Protein AF-A0A800JAW3-F1 (afdb_monomer_lite)

Secondary structure (DSSP, 8-state):
-HHHHHHHHHTT-TT--EEEEES-HHHHHHHHHHHHHHHTT-TTHHHHHHHHHHHEEEEE-SSHHHHHHHHHHH--S-----STTHHHHHHH---

Sequence (95 aa):
MCATDLLGQAEHGPTSPAVLLTNSMNLARQTLEEVKKQLKTLSTRDTAEPAWQNYGQIIVADSYDEMLEIANELAFEHVQVMTKKDDWFLENMIN

pLDDT: mean 95.46, std 3.17, range [82.75, 98.38]

Radius of gyration: 13.5 Å; chains: 1; bounding box: 35×22×32 Å

Foldseek 3Di:
DLLVVQLVQQLVFLQGAREAEEQDPVVLVVSVVVNVVCLVPPPSNVRNVSNCVPRNYYHHDNDPVVSLVVCLVVPDPDDDDDDPCVVVSVVRRDD

Structure (mmCIF, N/CA/C/O backbone):
data_AF-A0A800JAW3-F1
#
_entry.id   AF-A0A800JAW3-F1
#
loop_
_atom_site.group_PDB
_atom_site.id
_atom_site.type_symbol
_atom_site.label_atom_id
_atom_site.label_alt_id
_atom_site.label_comp_id
_atom_site.label_asym_id
_atom_site.label_entity_id
_atom_site.label_seq_id
_atom_site.pdbx_PDB_ins_code
_atom_site.Cartn_x
_atom_site.Cartn_y
_atom_site.Cartn_z
_atom_site.occupancy
_atom_site.B_iso_or_equiv
_atom_site.auth_seq_id
_atom_site.auth_comp_id
_atom_site.auth_asym_id
_atom_site.auth_atom_id
_atom_site.pdbx_PDB_model_num
ATOM 1 N N . MET A 1 1 ? -7.937 -9.285 -0.265 1.00 82.75 1 MET A N 1
ATOM 2 C CA . MET A 1 1 ? -6.542 -9.686 -0.013 1.00 82.75 1 MET A CA 1
ATOM 3 C C . MET A 1 1 ? -5.716 -8.455 0.313 1.00 82.75 1 MET A C 1
ATOM 5 O O . MET A 1 1 ? -5.598 -8.205 1.494 1.00 82.75 1 MET A O 1
ATOM 9 N N . CYS A 1 2 ? -5.346 -7.588 -0.643 1.00 93.31 2 CYS A N 1
ATOM 10 C CA . CYS A 1 2 ? -4.542 -6.381 -0.354 1.00 93.31 2 CYS A CA 1
ATOM 11 C C . CYS A 1 2 ? -5.087 -5.508 0.793 1.00 93.31 2 CYS A C 1
ATOM 13 O O . CYS A 1 2 ? -4.344 -5.159 1.695 1.00 93.31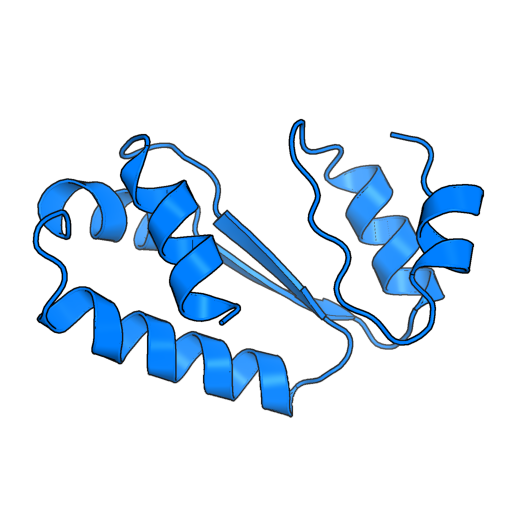 2 CYS A O 1
ATOM 15 N N . ALA A 1 3 ? -6.393 -5.206 0.810 1.00 95.44 3 ALA A N 1
ATOM 16 C CA . ALA A 1 3 ? -7.006 -4.435 1.902 1.00 95.44 3 ALA A CA 1
ATOM 17 C C . ALA A 1 3 ? -6.860 -5.106 3.279 1.00 95.44 3 ALA A C 1
ATOM 19 O O . ALA A 1 3 ? -6.660 -4.427 4.277 1.00 95.44 3 ALA A O 1
ATOM 20 N N . THR A 1 4 ? -6.957 -6.433 3.317 1.00 95.06 4 THR A N 1
ATOM 21 C CA . THR A 1 4 ? -6.848 -7.217 4.549 1.00 95.06 4 THR A CA 1
ATOM 22 C C . THR A 1 4 ? -5.408 -7.245 5.045 1.00 95.06 4 THR A C 1
ATOM 24 O O . THR A 1 4 ? -5.197 -7.057 6.233 1.00 95.06 4 THR A O 1
ATOM 27 N N . ASP A 1 5 ? -4.428 -7.387 4.150 1.00 94.38 5 ASP A N 1
ATOM 28 C CA . ASP A 1 5 ? -3.005 -7.356 4.515 1.00 94.38 5 ASP A CA 1
ATOM 29 C C . ASP A 1 5 ? -2.596 -5.959 5.023 1.00 94.38 5 ASP A C 1
ATOM 31 O O . ASP A 1 5 ? -1.941 -5.836 6.056 1.00 94.38 5 ASP A O 1
ATOM 35 N N . LEU A 1 6 ? -3.063 -4.890 4.359 1.00 96.00 6 LEU A N 1
ATOM 36 C CA . LEU A 1 6 ? -2.838 -3.504 4.796 1.00 96.00 6 LEU A CA 1
ATOM 37 C C . LEU A 1 6 ? -3.427 -3.232 6.182 1.00 96.00 6 LEU A C 1
ATOM 39 O O . LEU A 1 6 ? -2.774 -2.609 7.014 1.00 96.00 6 LEU A O 1
ATOM 43 N N . LEU A 1 7 ? -4.661 -3.680 6.427 1.00 96.31 7 LEU A N 1
ATOM 44 C CA . LEU A 1 7 ? -5.299 -3.508 7.729 1.00 96.31 7 LEU A CA 1
ATOM 45 C C . LEU A 1 7 ? -4.640 -4.377 8.796 1.00 96.31 7 LEU A C 1
ATOM 47 O O . LEU A 1 7 ? -4.399 -3.873 9.885 1.00 96.31 7 LEU A O 1
ATOM 51 N N . GLY A 1 8 ? -4.231 -5.601 8.460 1.00 93.88 8 GLY A N 1
ATOM 52 C CA . GLY A 1 8 ? -3.417 -6.436 9.339 1.00 93.88 8 GLY A CA 1
ATOM 53 C C . GLY A 1 8 ? -2.150 -5.710 9.794 1.00 93.88 8 GLY A C 1
ATOM 54 O O . GLY A 1 8 ? -1.877 -5.674 10.989 1.00 93.88 8 GLY A O 1
ATOM 55 N N . GLN A 1 9 ? -1.441 -5.035 8.879 1.00 93.44 9 GLN A N 1
ATOM 56 C CA . GLN A 1 9 ? -0.288 -4.197 9.227 1.00 93.44 9 GLN A CA 1
ATOM 57 C C . GLN A 1 9 ? -0.678 -2.986 10.094 1.00 93.44 9 GLN A C 1
ATOM 59 O O . GLN A 1 9 ? -0.013 -2.683 11.087 1.00 93.44 9 GLN A O 1
ATO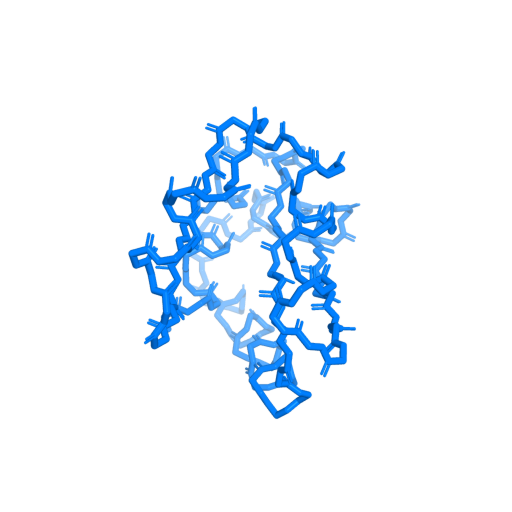M 64 N N . ALA A 1 10 ? -1.768 -2.298 9.747 1.00 94.81 10 ALA A N 1
ATOM 65 C CA . ALA A 1 10 ? -2.266 -1.134 10.481 1.00 94.81 10 ALA A CA 1
ATOM 66 C C . ALA A 1 10 ? -2.678 -1.475 11.929 1.00 94.81 10 ALA A C 1
ATOM 68 O O . ALA A 1 10 ? -2.582 -0.638 12.824 1.00 94.81 10 ALA A O 1
ATOM 69 N N . GLU A 1 11 ? -3.106 -2.710 12.185 1.00 94.88 11 GLU A N 1
ATOM 70 C CA . GLU A 1 11 ? -3.489 -3.197 13.512 1.00 94.88 11 GLU A CA 1
ATOM 71 C C . GLU A 1 11 ? -2.303 -3.384 14.469 1.00 94.88 11 GLU A C 1
ATOM 73 O O . GLU A 1 11 ? -2.509 -3.399 15.683 1.00 94.88 11 GLU A O 1
ATOM 78 N N . HIS A 1 12 ? -1.065 -3.476 13.965 1.00 91.88 12 HIS A N 1
ATOM 79 C CA . HIS A 1 12 ? 0.123 -3.618 14.818 1.00 91.88 12 HIS A CA 1
ATOM 80 C C . HIS A 1 12 ? 0.384 -2.388 15.700 1.00 91.88 12 HIS A C 1
ATOM 82 O O . HIS A 1 12 ? 1.012 -2.509 16.754 1.00 91.88 12 HIS A O 1
ATOM 88 N N . GLY A 1 13 ? -0.088 -1.207 15.297 1.00 90.94 13 GLY A N 1
ATOM 89 C CA . GLY A 1 13 ? 0.079 0.015 16.071 1.00 90.94 13 GLY A CA 1
ATOM 90 C C . GLY A 1 13 ? -0.447 1.256 15.349 1.00 90.94 13 GLY A C 1
ATOM 91 O O . GLY A 1 13 ? -0.448 1.306 14.123 1.00 90.94 13 GLY A O 1
ATOM 92 N N . PRO A 1 14 ? -0.843 2.309 16.087 1.00 88.44 14 PRO A N 1
ATOM 93 C CA . PRO A 1 14 ? -1.469 3.508 15.515 1.00 88.44 14 PRO A CA 1
ATOM 94 C C . PRO A 1 14 ? -0.530 4.342 14.624 1.00 88.44 14 PRO A C 1
ATOM 96 O O . PRO A 1 14 ? -0.985 5.263 13.950 1.00 88.44 14 PRO A O 1
ATOM 99 N N . THR A 1 15 ? 0.772 4.046 14.638 1.00 92.12 15 THR A N 1
ATOM 100 C CA . THR A 1 15 ? 1.796 4.677 13.791 1.00 92.12 15 THR A CA 1
ATOM 101 C C . THR A 1 15 ? 2.357 3.727 12.735 1.00 92.12 15 THR A C 1
ATOM 103 O O . THR A 1 15 ? 3.364 4.048 12.109 1.00 92.12 15 THR A O 1
ATOM 106 N N . SER A 1 16 ? 1.761 2.543 12.566 1.00 92.06 16 SER A N 1
ATOM 107 C CA . SER A 1 16 ? 2.221 1.559 11.590 1.00 92.06 16 SER A CA 1
ATOM 108 C C . SER A 1 16 ? 1.958 2.062 10.169 1.00 92.06 16 SER A C 1
ATOM 110 O O . SER A 1 16 ? 0.802 2.331 9.831 1.00 92.06 16 SER A O 1
ATOM 112 N N . PRO A 1 17 ? 2.990 2.174 9.313 1.00 93.19 17 PRO A N 1
ATOM 113 C CA . PRO A 1 17 ? 2.782 2.470 7.905 1.00 93.19 17 PRO A CA 1
ATOM 114 C C . PRO A 1 17 ? 2.134 1.273 7.203 1.00 93.19 17 PRO A C 1
ATOM 116 O O . PRO A 1 17 ? 2.484 0.121 7.462 1.00 93.19 17 PRO A O 1
ATOM 119 N N . ALA A 1 18 ? 1.199 1.556 6.296 1.00 94.94 18 ALA A N 1
ATOM 120 C CA . ALA A 1 18 ? 0.533 0.551 5.473 1.00 94.94 18 ALA A CA 1
ATOM 121 C C . ALA A 1 18 ? 0.391 1.082 4.042 1.00 94.94 18 ALA A C 1
ATOM 123 O O . ALA A 1 18 ? -0.478 1.905 3.751 1.00 94.94 18 ALA A O 1
ATOM 124 N N . VAL A 1 19 ? 1.262 0.629 3.140 1.00 96.94 19 VAL A N 1
ATOM 125 C CA . VAL A 1 19 ? 1.358 1.172 1.779 1.00 96.94 19 VAL A CA 1
ATOM 126 C C . VAL A 1 19 ? 1.077 0.092 0.744 1.00 96.94 19 VAL A C 1
ATOM 128 O O . VAL A 1 19 ? 1.696 -0.968 0.751 1.00 96.94 19 VAL A O 1
ATOM 131 N N . LEU A 1 20 ? 0.163 0.380 -0.183 1.00 97.88 20 LEU A N 1
ATOM 132 C CA . LEU A 1 20 ? 0.011 -0.377 -1.423 1.00 97.88 20 LEU A CA 1
ATOM 133 C C . LEU A 1 20 ? 0.708 0.370 -2.556 1.00 97.88 20 LEU A C 1
ATOM 135 O O . LEU A 1 20 ? 0.309 1.482 -2.888 1.00 97.88 20 LEU A O 1
ATOM 139 N N . LEU A 1 21 ? 1.663 -0.281 -3.209 1.00 98.12 21 LEU A N 1
ATOM 140 C CA . LEU A 1 21 ? 2.235 0.165 -4.475 1.00 98.12 21 LEU A CA 1
ATOM 141 C C . LEU A 1 21 ? 1.725 -0.735 -5.603 1.00 98.12 21 LEU A C 1
ATOM 143 O O . LEU A 1 21 ? 1.819 -1.960 -5.531 1.00 98.12 21 LEU A O 1
ATOM 147 N N . THR A 1 22 ? 1.142 -0.148 -6.645 1.00 98.25 22 THR A N 1
ATOM 148 C CA . THR A 1 22 ? 0.589 -0.902 -7.776 1.00 98.25 22 THR A CA 1
ATOM 149 C C . THR A 1 22 ? 0.697 -0.115 -9.073 1.00 98.25 22 THR A C 1
ATOM 151 O O . THR A 1 22 ? 0.693 1.103 -9.047 1.00 98.25 22 THR A O 1
ATOM 154 N N . ASN A 1 23 ? 0.709 -0.786 -10.222 1.00 97.50 23 ASN A N 1
ATOM 155 C CA . ASN A 1 23 ? 0.543 -0.145 -11.529 1.00 97.50 23 ASN A CA 1
ATOM 156 C C . ASN A 1 23 ? -0.884 -0.276 -12.093 1.00 97.50 23 ASN A C 1
ATOM 158 O O . ASN A 1 23 ? -1.131 -0.101 -13.285 1.00 97.50 23 ASN A O 1
ATOM 162 N N . SER A 1 24 ? -1.856 -0.625 -11.242 1.00 98.06 24 SER A N 1
ATOM 163 C CA . SER A 1 24 ? -3.257 -0.774 -11.629 1.00 98.06 24 SER A CA 1
ATOM 164 C C . SER A 1 24 ? -4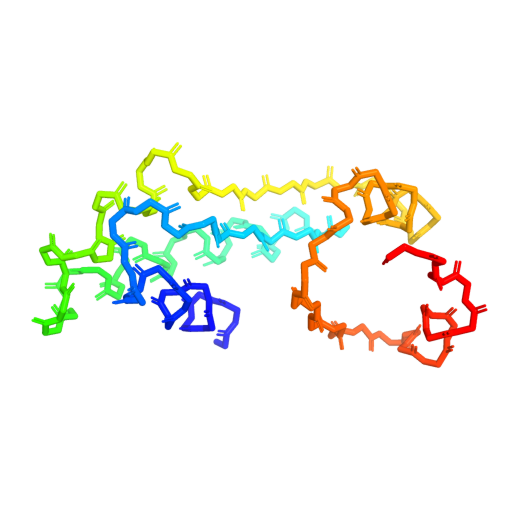.148 0.198 -10.866 1.00 98.06 24 SER A C 1
ATOM 166 O O . SER A 1 24 ? -4.508 -0.023 -9.709 1.00 98.06 24 SER A O 1
ATOM 168 N N . MET A 1 25 ? -4.618 1.233 -11.565 1.00 98.00 25 MET A N 1
ATOM 169 C CA . MET A 1 25 ? -5.610 2.173 -11.029 1.00 98.00 25 MET A CA 1
ATOM 170 C C . MET A 1 25 ? -6.901 1.468 -10.577 1.00 98.00 25 MET A C 1
ATOM 172 O O . MET A 1 25 ? -7.543 1.881 -9.610 1.00 98.00 25 MET A O 1
ATOM 176 N N . ASN A 1 26 ? -7.294 0.386 -11.256 1.00 98.12 26 ASN A N 1
ATOM 177 C CA . ASN A 1 26 ? -8.465 -0.387 -10.857 1.00 98.12 26 ASN A CA 1
ATOM 178 C C . ASN A 1 26 ? -8.240 -1.102 -9.515 1.00 98.12 26 ASN A C 1
ATOM 180 O O . ASN A 1 26 ? -9.093 -1.011 -8.635 1.00 98.12 26 ASN A O 1
ATOM 184 N N . LEU A 1 27 ? -7.084 -1.753 -9.330 1.00 97.75 27 LEU A N 1
ATOM 185 C CA . LEU A 1 27 ? -6.745 -2.410 -8.064 1.00 97.75 27 LEU A CA 1
ATOM 186 C C . LEU A 1 27 ? -6.637 -1.402 -6.914 1.00 97.75 27 LEU A C 1
ATOM 188 O O . LEU A 1 27 ? -7.141 -1.667 -5.823 1.00 97.75 27 LEU A O 1
ATOM 192 N N . ALA A 1 28 ? -6.039 -0.235 -7.166 1.00 98.19 28 ALA A N 1
ATOM 193 C CA . ALA A 1 28 ? -5.937 0.850 -6.194 1.00 98.19 28 ALA A CA 1
ATOM 194 C C . ALA A 1 28 ? -7.319 1.281 -5.675 1.00 98.19 28 ALA A C 1
ATOM 196 O O . ALA A 1 28 ? -7.569 1.282 -4.469 1.00 98.19 28 ALA A O 1
ATOM 197 N N . ARG A 1 29 ? -8.255 1.572 -6.589 1.00 98.19 29 ARG A N 1
ATOM 198 C CA . ARG A 1 29 ? -9.624 1.979 -6.235 1.00 98.19 29 ARG A CA 1
ATOM 199 C C . ARG A 1 29 ? -10.381 0.882 -5.495 1.00 98.19 29 ARG A C 1
ATOM 201 O O . ARG A 1 29 ? -11.011 1.160 -4.480 1.00 98.19 29 ARG A O 1
ATOM 208 N N . GLN A 1 30 ? -10.304 -0.357 -5.978 1.00 98.31 30 GLN A N 1
ATOM 209 C CA . GLN A 1 30 ? -10.968 -1.493 -5.334 1.00 98.31 30 GLN A CA 1
ATOM 210 C C . GLN A 1 30 ? -10.424 -1.743 -3.924 1.00 98.31 30 GLN A C 1
ATOM 212 O O . GLN A 1 30 ? -11.201 -2.001 -3.008 1.00 98.31 30 GLN A O 1
ATOM 217 N N . THR A 1 31 ? -9.108 -1.616 -3.734 1.00 98.12 31 THR A N 1
ATOM 218 C CA . THR A 1 31 ? -8.482 -1.768 -2.417 1.00 98.12 31 THR A CA 1
ATOM 219 C C . THR A 1 31 ? -8.939 -0.674 -1.465 1.00 98.12 31 THR A C 1
ATOM 221 O O . THR A 1 31 ? -9.323 -0.986 -0.343 1.00 98.12 31 THR A O 1
ATOM 224 N N . LEU A 1 32 ? -8.980 0.586 -1.910 1.00 97.81 32 LEU A N 1
ATOM 225 C CA . LEU A 1 32 ? -9.447 1.695 -1.078 1.00 97.81 32 LEU A CA 1
ATOM 226 C C . LEU A 1 32 ? -10.889 1.493 -0.593 1.00 97.81 32 LEU A C 1
ATOM 228 O O . LEU A 1 32 ? -11.190 1.712 0.580 1.00 97.81 32 LEU A O 1
ATOM 232 N N . GLU A 1 33 ? -11.785 1.077 -1.488 1.00 98.06 33 GLU A N 1
ATOM 233 C CA . GLU A 1 33 ? -13.180 0.812 -1.125 1.00 98.06 33 GLU A CA 1
ATOM 234 C C . GLU A 1 33 ? -13.305 -0.367 -0.156 1.00 98.06 33 GLU A C 1
ATOM 236 O O . GLU A 1 33 ? -14.072 -0.304 0.808 1.00 98.06 33 GLU A O 1
ATOM 241 N N . GLU A 1 34 ? -12.511 -1.419 -0.352 1.00 98.12 34 GLU A N 1
ATOM 242 C CA . GLU A 1 34 ? -12.522 -2.573 0.541 1.00 98.12 34 GLU A CA 1
ATOM 243 C C . GLU A 1 34 ? -11.921 -2.241 1.919 1.00 98.12 34 GLU A C 1
ATOM 245 O O . GLU A 1 34 ? -12.480 -2.671 2.926 1.00 98.12 34 GLU A O 1
ATOM 250 N N . VAL A 1 35 ? -10.882 -1.399 2.005 1.00 98.00 35 VAL A N 1
ATOM 251 C CA . VAL A 1 35 ? -10.359 -0.890 3.289 1.00 98.00 35 VAL A CA 1
ATOM 252 C C . VAL A 1 35 ? -11.451 -0.142 4.059 1.00 98.00 35 VAL A C 1
ATOM 254 O O . VAL A 1 35 ? -11.720 -0.457 5.219 1.00 98.00 35 VAL A O 1
ATOM 257 N N . LYS A 1 36 ? -12.157 0.793 3.405 1.00 96.94 36 LYS A N 1
ATOM 258 C CA . LYS A 1 36 ? -13.275 1.533 4.025 1.00 96.94 36 LYS A CA 1
ATOM 259 C C . LYS A 1 36 ? -14.380 0.607 4.521 1.00 96.94 36 LYS A C 1
ATOM 261 O O . LYS A 1 36 ? -15.048 0.912 5.507 1.00 96.94 36 LYS A O 1
ATOM 266 N N . LYS A 1 37 ? -14.638 -0.488 3.808 1.00 97.94 37 LYS A N 1
ATOM 267 C CA . LYS A 1 37 ? -15.655 -1.469 4.183 1.00 97.94 37 LYS A CA 1
ATOM 268 C C . LYS A 1 37 ? -15.207 -2.302 5.381 1.00 97.94 37 LYS A C 1
ATOM 270 O O . LYS A 1 37 ? -15.985 -2.430 6.322 1.00 97.94 37 LYS A O 1
ATOM 275 N N . GLN A 1 38 ? -13.982 -2.824 5.366 1.00 97.81 38 GLN A N 1
ATOM 276 C CA . GLN A 1 38 ? -13.460 -3.680 6.432 1.00 97.81 38 GLN A CA 1
ATOM 277 C C . GLN A 1 38 ? -13.302 -2.918 7.750 1.00 97.81 38 GLN A C 1
ATOM 279 O O . GLN A 1 38 ? -13.725 -3.427 8.786 1.00 97.81 38 GLN A O 1
ATOM 284 N N . LEU A 1 39 ? -12.842 -1.660 7.712 1.00 96.75 39 LEU A N 1
ATOM 285 C CA . LEU A 1 39 ? -12.740 -0.805 8.902 1.00 96.75 39 LEU A CA 1
ATOM 286 C C . LEU A 1 39 ? -14.068 -0.641 9.659 1.00 96.75 39 LEU A C 1
ATOM 288 O O . LEU A 1 39 ? -14.055 -0.460 10.870 1.00 96.75 39 LEU A O 1
ATOM 292 N N . LYS A 1 40 ? -15.229 -0.752 8.997 1.00 97.12 40 LYS A N 1
ATOM 293 C CA . LYS A 1 40 ? -16.538 -0.644 9.674 1.00 97.12 40 LYS A CA 1
ATOM 294 C C . LYS A 1 40 ? -16.837 -1.813 10.610 1.00 97.12 40 LYS A C 1
ATOM 296 O O . LYS A 1 40 ? -17.657 -1.658 11.510 1.00 97.12 40 LYS A O 1
ATOM 301 N N . THR A 1 41 ? -16.234 -2.973 10.367 1.00 96.19 41 THR A N 1
ATOM 302 C CA . THR A 1 41 ? -16.531 -4.224 11.082 1.00 96.19 41 THR A CA 1
ATOM 303 C C . THR A 1 41 ? -15.326 -4.796 11.823 1.00 96.19 41 THR A C 1
ATOM 305 O O . THR A 1 41 ? -15.463 -5.805 12.507 1.00 96.19 41 THR A O 1
ATOM 308 N N . LEU A 1 42 ? -14.152 -4.185 11.668 1.00 96.06 42 LEU A N 1
ATOM 309 C CA . LEU A 1 42 ? -12.901 -4.659 12.239 1.00 96.06 42 LEU A CA 1
ATOM 310 C C . LEU A 1 42 ? -12.910 -4.515 13.767 1.00 96.06 42 LEU A C 1
ATOM 312 O O . LEU A 1 42 ? -13.143 -3.427 14.290 1.00 96.06 42 LEU A O 1
ATOM 316 N N . SER A 1 43 ? -12.635 -5.598 14.497 1.00 96.75 43 SER A N 1
ATOM 317 C CA . SER A 1 43 ? -12.621 -5.587 15.970 1.00 96.75 43 SER A CA 1
ATOM 318 C C . SER A 1 43 ? -11.537 -4.679 16.558 1.00 96.75 43 SER A C 1
ATOM 320 O O . SER A 1 43 ? -11.689 -4.162 17.657 1.00 96.75 43 SER A O 1
ATOM 322 N N . THR A 1 44 ? -10.455 -4.478 15.813 1.00 96.62 44 THR A N 1
ATOM 323 C CA . THR A 1 44 ? -9.257 -3.689 16.144 1.00 96.62 44 THR A CA 1
ATOM 324 C C . THR A 1 44 ? -9.265 -2.310 15.470 1.00 96.62 44 THR A C 1
ATOM 326 O O . THR A 1 44 ? -8.240 -1.628 15.421 1.00 96.62 44 THR A O 1
ATOM 329 N N . ARG A 1 45 ? -10.429 -1.859 14.969 1.00 96.31 45 ARG A N 1
ATOM 330 C CA . ARG A 1 45 ? -10.598 -0.576 14.263 1.00 96.31 45 ARG A CA 1
ATOM 331 C C . ARG A 1 45 ? -9.988 0.606 15.011 1.00 96.31 45 ARG A C 1
ATOM 333 O O . ARG A 1 45 ? -9.346 1.432 14.380 1.00 96.31 45 ARG A O 1
ATOM 340 N N . ASP A 1 46 ? -10.157 0.682 16.328 1.00 96.44 46 ASP A N 1
ATOM 341 C CA . ASP A 1 46 ? -9.693 1.833 17.112 1.00 96.44 46 ASP A CA 1
ATOM 342 C C . ASP A 1 46 ? -8.154 2.000 17.079 1.00 96.44 46 ASP A C 1
ATOM 344 O O . ASP A 1 46 ? -7.644 3.082 17.361 1.00 96.44 46 ASP A O 1
ATOM 348 N N . THR A 1 47 ? -7.408 0.958 16.684 1.00 96.06 47 THR A N 1
ATOM 349 C CA . THR A 1 47 ? -5.965 1.018 16.388 1.00 96.06 47 THR A CA 1
ATOM 350 C C . THR A 1 47 ? -5.691 1.166 14.891 1.00 96.06 47 THR A C 1
ATOM 352 O O . THR A 1 47 ? -4.899 2.022 14.494 1.00 96.06 47 THR A O 1
ATOM 355 N N . ALA A 1 48 ? -6.368 0.371 14.059 1.00 97.12 48 ALA A N 1
ATOM 356 C CA . ALA A 1 48 ? -6.116 0.314 12.620 1.00 97.12 48 ALA A CA 1
ATOM 357 C C . ALA A 1 48 ? -6.549 1.581 11.867 1.00 97.12 48 ALA A C 1
ATOM 359 O O . ALA A 1 48 ? -5.900 1.990 10.908 1.00 97.12 48 ALA A O 1
ATOM 360 N N . GLU A 1 49 ? -7.652 2.212 12.278 1.00 96.69 49 GLU A N 1
ATOM 361 C CA . GLU A 1 49 ? -8.193 3.394 11.609 1.00 96.69 49 GLU A CA 1
ATOM 362 C C . GLU A 1 49 ? -7.254 4.606 11.732 1.00 96.69 49 GLU A C 1
ATOM 364 O O . GLU A 1 49 ? -6.932 5.180 10.690 1.00 96.69 49 GLU A O 1
ATOM 369 N N . PRO A 1 50 ? -6.733 4.977 12.922 1.00 97.12 50 PRO A N 1
ATOM 370 C CA . PRO A 1 50 ? -5.718 6.025 13.025 1.00 97.12 50 PRO A CA 1
ATOM 371 C C . PRO A 1 50 ? -4.446 5.728 12.224 1.00 97.12 50 PRO A C 1
ATOM 373 O O . PRO A 1 50 ? -3.911 6.636 11.588 1.00 97.12 50 PRO A O 1
ATOM 376 N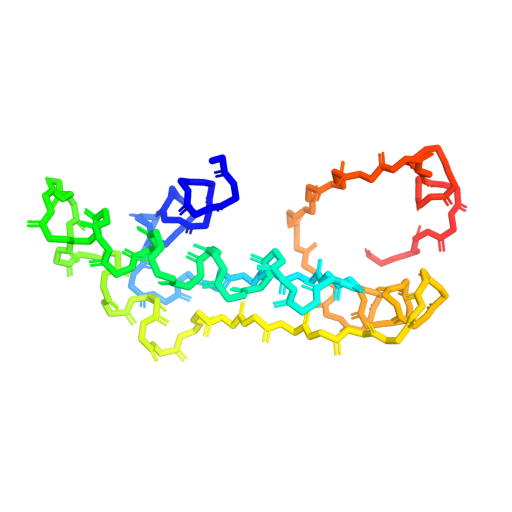 N . ALA A 1 51 ? -3.973 4.477 12.219 1.00 97.25 51 ALA A N 1
ATOM 377 C CA . ALA A 1 51 ? -2.804 4.082 11.436 1.00 97.25 51 ALA A CA 1
ATOM 378 C C . ALA A 1 51 ? -3.049 4.282 9.935 1.00 97.25 51 ALA A C 1
ATOM 380 O O . ALA A 1 51 ? -2.276 4.961 9.259 1.00 97.25 51 ALA A O 1
ATOM 381 N N . TRP A 1 52 ? -4.180 3.786 9.427 1.00 97.44 52 TRP A N 1
ATOM 382 C CA . TRP A 1 52 ? -4.561 3.953 8.028 1.00 97.44 52 TRP A CA 1
ATOM 383 C C . TRP A 1 52 ? -4.782 5.422 7.643 1.00 97.44 52 TRP A C 1
ATOM 385 O O . TRP A 1 52 ? -4.334 5.853 6.586 1.00 97.44 52 TRP A O 1
ATOM 395 N N . GLN A 1 53 ? -5.448 6.217 8.484 1.00 96.38 53 GLN A N 1
ATOM 396 C CA . GLN A 1 53 ? -5.728 7.624 8.176 1.00 96.38 53 GLN A CA 1
ATOM 397 C C . GLN A 1 53 ? -4.462 8.486 8.118 1.00 96.38 53 GLN A C 1
ATOM 399 O O . GLN A 1 53 ? -4.388 9.393 7.292 1.00 96.38 53 GLN A O 1
ATOM 404 N N . ASN A 1 54 ? -3.487 8.220 8.990 1.00 96.56 54 ASN A N 1
ATOM 405 C CA . ASN A 1 54 ? -2.289 9.052 9.108 1.00 96.56 54 ASN A CA 1
ATOM 406 C C . ASN A 1 54 ? -1.111 8.542 8.263 1.00 96.56 54 ASN A C 1
ATOM 408 O O . ASN A 1 54 ? -0.297 9.346 7.813 1.00 96.56 54 ASN A O 1
ATOM 412 N N . TYR A 1 55 ? -1.015 7.227 8.050 1.00 95.69 55 TYR A N 1
ATOM 413 C CA . TYR A 1 55 ? 0.148 6.576 7.433 1.00 95.69 55 TYR A CA 1
ATOM 414 C C . TYR A 1 55 ? -0.217 5.586 6.318 1.00 95.69 55 TYR A C 1
ATOM 416 O O . TYR A 1 55 ? 0.672 5.009 5.691 1.00 95.69 55 TYR A O 1
ATOM 424 N N . GLY A 1 56 ? -1.510 5.383 6.055 1.00 96.31 56 GLY A N 1
ATOM 425 C CA . GLY A 1 56 ? -1.990 4.557 4.956 1.00 96.31 56 GLY A CA 1
ATOM 426 C C . GLY A 1 56 ? -1.818 5.258 3.613 1.00 96.31 56 GLY A C 1
ATOM 427 O O . GLY A 1 56 ? -2.215 6.414 3.450 1.00 96.31 56 GLY A O 1
ATOM 428 N N . GLN A 1 57 ? -1.243 4.567 2.631 1.00 97.00 57 GLN A N 1
ATOM 429 C CA . GLN A 1 57 ? -1.038 5.122 1.292 1.00 97.00 57 GLN A CA 1
ATOM 430 C C . GLN A 1 57 ? -1.361 4.103 0.202 1.00 97.00 57 GLN A C 1
ATOM 432 O O . GLN A 1 57 ? -1.154 2.900 0.349 1.00 97.00 57 GLN A O 1
ATOM 437 N N . ILE A 1 58 ? -1.856 4.606 -0.927 1.00 98.12 58 ILE A N 1
ATOM 438 C CA . ILE A 1 58 ? -1.958 3.845 -2.170 1.00 98.12 58 ILE A CA 1
ATOM 439 C C . ILE A 1 58 ? -1.246 4.653 -3.245 1.00 98.12 58 ILE A C 1
ATOM 441 O O . ILE A 1 58 ? -1.684 5.749 -3.592 1.00 98.12 58 ILE A O 1
ATOM 445 N N . ILE A 1 59 ? -0.158 4.099 -3.758 1.00 98.19 59 ILE A N 1
ATOM 446 C CA . ILE A 1 59 ? 0.683 4.698 -4.784 1.00 98.19 59 ILE A CA 1
ATOM 447 C C . ILE A 1 59 ? 0.418 3.949 -6.087 1.00 98.19 59 ILE A C 1
ATOM 449 O O . ILE A 1 59 ? 0.463 2.714 -6.126 1.00 98.19 59 ILE A O 1
ATOM 453 N N . VAL A 1 60 ? 0.105 4.700 -7.144 1.00 98.38 60 VAL A N 1
ATOM 454 C CA . VAL A 1 60 ? -0.087 4.144 -8.483 1.00 98.38 60 VAL A CA 1
ATOM 455 C C . VAL A 1 60 ? 1.066 4.579 -9.371 1.00 98.38 60 VAL A C 1
ATOM 457 O O . VAL A 1 60 ? 1.207 5.771 -9.617 1.00 98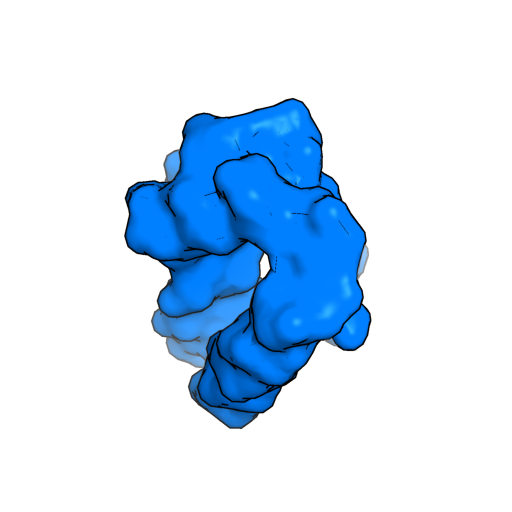.38 60 VAL A O 1
ATOM 460 N N . ALA A 1 61 ? 1.849 3.612 -9.832 1.00 98.06 61 ALA A N 1
ATOM 461 C CA . ALA A 1 61 ? 2.926 3.796 -10.797 1.00 98.06 61 ALA A CA 1
ATOM 462 C C . ALA A 1 61 ? 2.445 3.474 -12.225 1.00 98.06 61 ALA A C 1
ATOM 464 O O . ALA A 1 61 ? 1.470 2.747 -12.421 1.00 98.06 61 ALA A O 1
ATOM 465 N N . ASP A 1 62 ? 3.152 3.956 -13.233 1.00 97.50 62 ASP A N 1
ATOM 466 C CA . ASP A 1 62 ? 2.878 3.721 -14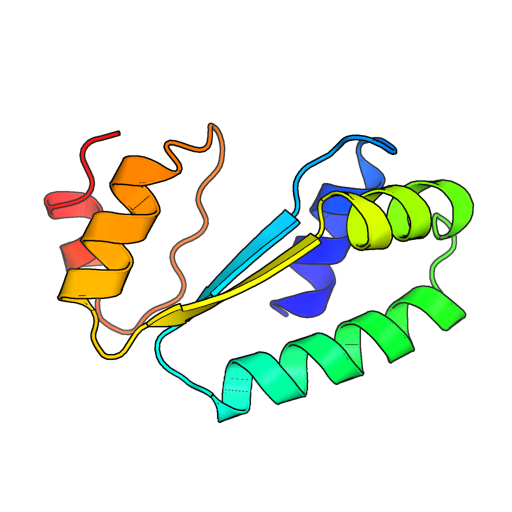.648 1.00 97.50 62 ASP A CA 1
ATOM 467 C C . ASP A 1 62 ? 3.440 2.375 -15.138 1.00 97.50 62 ASP A C 1
ATOM 469 O O . ASP A 1 62 ? 2.951 1.807 -16.119 1.00 97.50 62 ASP A O 1
ATOM 473 N N . SER A 1 63 ? 4.458 1.824 -14.465 1.00 97.44 63 SER A N 1
ATOM 474 C CA . SER A 1 63 ? 5.158 0.611 -14.912 1.00 97.44 63 SER A CA 1
ATOM 475 C C . SER A 1 63 ? 5.730 -0.235 -13.769 1.00 97.44 63 SER A C 1
ATOM 477 O O . SER A 1 63 ? 5.722 0.167 -12.610 1.00 97.44 63 SER A O 1
ATOM 479 N N . TYR A 1 64 ? 6.216 -1.441 -14.093 1.00 97.38 64 TYR A N 1
ATOM 480 C CA . TYR A 1 64 ? 6.938 -2.273 -13.121 1.00 97.38 64 TYR A CA 1
ATOM 481 C C . TYR A 1 64 ? 8.292 -1.672 -12.732 1.00 97.38 64 TYR A C 1
ATOM 483 O O . TYR A 1 64 ? 8.693 -1.816 -11.583 1.00 97.38 64 TYR A O 1
ATOM 491 N N . ASP A 1 65 ? 8.963 -0.994 -13.661 1.00 97.50 65 ASP A N 1
ATOM 492 C CA . ASP A 1 65 ? 10.243 -0.331 -13.414 1.00 97.50 65 ASP A CA 1
ATOM 493 C C . ASP A 1 65 ? 10.072 0.826 -12.420 1.00 97.50 65 ASP A C 1
ATOM 495 O O . ASP A 1 65 ? 10.766 0.880 -11.412 1.00 97.50 65 ASP A O 1
ATOM 499 N N . GLU A 1 66 ? 9.051 1.666 -12.605 1.00 98.06 66 GLU A N 1
ATOM 500 C CA . GLU A 1 66 ? 8.738 2.734 -11.644 1.00 98.06 66 GLU A CA 1
ATOM 501 C C . GLU A 1 66 ? 8.290 2.172 -10.283 1.00 98.06 66 GLU A C 1
ATOM 503 O O . GLU A 1 66 ? 8.670 2.693 -9.237 1.00 98.06 66 GLU A O 1
ATOM 508 N N . MET A 1 67 ? 7.530 1.066 -10.258 1.00 97.62 67 MET A N 1
ATOM 509 C CA . MET A 1 67 ? 7.228 0.385 -8.991 1.00 97.62 67 MET A CA 1
ATOM 510 C C . MET A 1 67 ? 8.503 -0.067 -8.266 1.00 97.62 67 MET A C 1
ATOM 512 O O . MET A 1 67 ? 8.550 -0.017 -7.042 1.00 97.62 67 MET A O 1
ATOM 516 N N . LEU A 1 68 ? 9.518 -0.536 -8.993 1.00 97.06 68 LEU A N 1
ATOM 517 C CA . LEU A 1 68 ? 10.783 -0.955 -8.398 1.00 97.06 68 LEU A CA 1
ATOM 518 C C . LEU A 1 68 ? 11.549 0.242 -7.823 1.00 97.06 68 LEU A C 1
ATOM 520 O O . LEU A 1 68 ? 12.039 0.160 -6.699 1.00 97.06 68 LEU A O 1
ATOM 524 N N . GLU A 1 69 ? 11.620 1.348 -8.567 1.00 97.56 69 GLU A N 1
ATOM 525 C CA . GLU A 1 69 ? 12.246 2.596 -8.113 1.00 97.56 69 GLU A CA 1
ATOM 526 C C . GLU A 1 69 ? 11.593 3.097 -6.820 1.00 97.56 69 GLU A C 1
ATOM 528 O O . GLU A 1 69 ? 12.275 3.256 -5.809 1.00 97.56 69 GLU A O 1
ATOM 533 N N . ILE A 1 70 ? 10.263 3.225 -6.808 1.00 97.25 70 ILE A N 1
ATOM 534 C CA . ILE A 1 70 ? 9.512 3.667 -5.626 1.00 97.25 70 ILE A CA 1
ATOM 535 C C . ILE A 1 70 ? 9.687 2.687 -4.457 1.00 97.25 70 ILE A C 1
ATOM 537 O O . ILE A 1 70 ? 9.865 3.117 -3.319 1.00 97.25 70 ILE A O 1
ATOM 541 N N . ALA A 1 71 ? 9.644 1.371 -4.698 1.00 96.19 71 ALA A N 1
ATOM 542 C CA . ALA A 1 71 ? 9.838 0.379 -3.638 1.00 96.19 71 ALA A CA 1
ATOM 543 C C . ALA A 1 71 ? 11.224 0.509 -2.986 1.00 96.19 71 ALA A C 1
ATOM 545 O O . ALA A 1 71 ? 11.324 0.520 -1.758 1.00 96.19 71 ALA A O 1
ATOM 546 N N . ASN A 1 72 ? 12.270 0.674 -3.799 1.00 96.19 72 ASN A N 1
ATOM 547 C CA . ASN A 1 72 ? 13.632 0.885 -3.317 1.00 96.19 72 ASN A CA 1
ATOM 548 C C . ASN A 1 72 ? 13.775 2.213 -2.553 1.00 96.19 72 ASN A C 1
ATOM 550 O O . ASN A 1 72 ? 14.532 2.268 -1.588 1.00 96.19 72 ASN A O 1
ATOM 554 N N . GLU A 1 73 ? 13.070 3.276 -2.950 1.00 95.94 73 GLU A N 1
ATOM 555 C CA . GLU A 1 73 ? 13.070 4.552 -2.218 1.00 95.94 73 GLU A CA 1
ATOM 556 C C . GLU A 1 73 ? 12.360 4.458 -0.862 1.00 95.94 73 GLU A C 1
ATOM 558 O O . GLU A 1 73 ? 12.811 5.060 0.113 1.00 95.94 73 GLU A O 1
ATOM 563 N N . LEU A 1 74 ? 11.260 3.702 -0.789 1.00 93.81 74 LEU A N 1
ATOM 564 C CA . LEU A 1 74 ? 10.514 3.497 0.453 1.00 93.81 74 LEU A CA 1
ATOM 565 C C . LEU A 1 74 ? 11.296 2.657 1.474 1.00 93.81 74 LEU A C 1
ATOM 567 O O . LEU A 1 74 ? 11.163 2.915 2.670 1.00 93.81 74 LEU A O 1
ATOM 571 N N . ALA A 1 75 ? 12.096 1.685 1.010 1.00 92.31 75 ALA A N 1
ATOM 572 C CA . ALA A 1 75 ? 13.008 0.869 1.823 1.00 92.31 75 ALA A CA 1
ATOM 573 C C . ALA A 1 75 ? 12.357 0.310 3.108 1.00 92.31 75 ALA A C 1
ATOM 575 O O . ALA A 1 75 ? 12.886 0.438 4.217 1.00 92.31 75 ALA A O 1
ATOM 576 N N . PHE A 1 76 ? 11.150 -0.253 2.975 1.00 89.50 76 PHE A N 1
ATOM 577 C CA . PHE A 1 76 ? 10.410 -0.790 4.115 1.00 89.50 76 PHE A CA 1
ATOM 578 C C . PHE A 1 76 ? 10.997 -2.112 4.613 1.00 89.50 76 PHE A C 1
ATOM 580 O O . PHE A 1 76 ? 11.344 -2.986 3.830 1.00 89.50 76 PHE A O 1
ATOM 587 N N . GLU A 1 77 ? 10.992 -2.299 5.936 1.00 83.12 77 GLU A N 1
ATOM 588 C CA . GLU A 1 77 ? 11.449 -3.532 6.600 1.00 83.12 77 GLU A CA 1
ATOM 589 C C . GLU A 1 77 ? 10.693 -4.788 6.128 1.00 83.12 77 GLU A C 1
ATOM 591 O O . GLU A 1 77 ? 11.268 -5.871 6.031 1.00 83.12 77 GLU A O 1
ATOM 596 N N . HIS A 1 78 ? 9.402 -4.643 5.816 1.00 86.94 78 HIS A N 1
ATOM 597 C CA . HIS A 1 78 ? 8.556 -5.721 5.318 1.00 86.94 78 HIS A CA 1
ATOM 598 C C . HIS A 1 78 ? 7.987 -5.368 3.944 1.00 86.94 78 HIS A C 1
ATOM 600 O O . HIS A 1 78 ? 7.285 -4.367 3.789 1.00 86.94 78 HIS A O 1
ATOM 606 N N . VAL A 1 79 ? 8.232 -6.239 2.962 1.00 91.75 79 VAL A N 1
ATOM 607 C CA . VAL A 1 79 ? 7.734 -6.097 1.589 1.00 91.75 79 VAL A CA 1
ATOM 608 C C . VAL A 1 79 ? 7.030 -7.382 1.156 1.00 91.75 79 VAL A C 1
ATOM 610 O O . VAL A 1 79 ? 7.563 -8.480 1.299 1.00 91.75 79 VAL A O 1
ATOM 613 N N . GLN A 1 80 ? 5.828 -7.242 0.593 1.00 94.25 80 GLN A N 1
ATOM 614 C CA . GLN A 1 80 ? 5.058 -8.340 0.006 1.00 94.25 80 GLN A CA 1
ATOM 615 C C . GLN A 1 80 ? 4.878 -8.089 -1.494 1.00 94.25 80 GLN A C 1
ATOM 617 O O . GLN A 1 80 ? 4.136 -7.196 -1.906 1.00 94.25 80 GLN A O 1
ATOM 622 N N . VAL A 1 81 ? 5.539 -8.895 -2.326 1.00 94.88 81 VAL A N 1
ATOM 623 C CA . VAL A 1 81 ? 5.456 -8.783 -3.788 1.00 94.88 81 VAL A CA 1
ATOM 624 C C . VAL A 1 81 ? 4.368 -9.716 -4.316 1.00 94.88 81 VAL A C 1
ATOM 626 O O . VAL A 1 81 ? 4.483 -10.934 -4.238 1.00 94.88 81 VAL A O 1
ATOM 629 N N . MET A 1 82 ? 3.302 -9.142 -4.881 1.00 94.31 82 MET A N 1
ATOM 630 C CA . MET A 1 82 ? 2.174 -9.890 -5.457 1.00 94.31 82 MET A CA 1
ATOM 631 C C . MET A 1 82 ? 1.975 -9.530 -6.927 1.00 94.31 82 MET A C 1
ATOM 633 O O . MET A 1 82 ? 1.035 -8.822 -7.297 1.00 94.31 82 MET A O 1
ATOM 637 N N . THR A 1 83 ? 2.887 -9.975 -7.785 1.00 93.50 83 THR A N 1
ATOM 638 C CA . THR A 1 83 ? 2.865 -9.621 -9.208 1.00 93.50 83 THR A CA 1
ATOM 639 C C . THR A 1 83 ? 3.029 -10.856 -10.089 1.00 93.50 83 THR A C 1
ATOM 641 O O . THR A 1 83 ? 3.231 -11.958 -9.600 1.00 93.50 83 THR A O 1
ATOM 644 N N . LYS A 1 84 ? 2.931 -10.678 -11.411 1.00 93.44 84 LYS A N 1
ATOM 645 C CA . LYS A 1 84 ? 3.281 -11.724 -12.390 1.00 93.44 84 LYS A CA 1
ATOM 646 C C . LYS A 1 84 ? 4.793 -11.811 -12.663 1.00 93.44 84 LYS A C 1
ATOM 648 O O . LYS A 1 84 ? 5.195 -12.539 -13.563 1.00 93.44 84 LYS A O 1
ATOM 653 N N . LYS A 1 85 ? 5.588 -10.974 -11.995 1.00 93.75 85 LYS A N 1
ATOM 654 C CA . LYS A 1 85 ? 7.033 -10.798 -12.170 1.00 93.75 85 LYS A CA 1
ATOM 655 C C . LYS A 1 85 ? 7.732 -10.819 -10.802 1.00 93.75 85 LYS A C 1
ATOM 657 O O . LYS A 1 85 ? 8.646 -10.044 -10.557 1.00 93.75 85 LYS A O 1
ATOM 662 N N . ASP A 1 86 ? 7.239 -11.639 -9.888 1.00 93.56 86 ASP A N 1
ATOM 663 C CA . ASP A 1 86 ? 7.769 -11.804 -8.536 1.00 93.56 86 ASP A CA 1
ATOM 664 C C . ASP A 1 86 ? 9.260 -12.167 -8.529 1.00 93.56 86 ASP A C 1
ATOM 666 O O . ASP A 1 86 ? 10.023 -11.472 -7.860 1.00 93.56 86 ASP A O 1
ATOM 670 N N . ASP A 1 87 ? 9.694 -13.121 -9.359 1.00 95.62 87 ASP A N 1
ATOM 671 C CA . ASP A 1 87 ? 11.123 -13.457 -9.510 1.00 95.62 87 ASP A CA 1
ATOM 672 C C . ASP A 1 87 ? 11.965 -12.244 -9.948 1.00 95.62 87 ASP A C 1
ATOM 674 O O . ASP A 1 87 ? 13.056 -12.003 -9.438 1.00 95.62 87 ASP A O 1
ATOM 678 N N . TRP A 1 88 ? 11.435 -11.412 -10.849 1.00 96.75 88 TRP A N 1
ATOM 679 C CA . TRP A 1 88 ? 12.140 -10.216 -11.317 1.00 96.75 88 TRP A CA 1
ATOM 680 C C . TRP A 1 88 ? 12.284 -9.163 -10.211 1.00 96.75 88 TRP A C 1
ATOM 682 O O . TRP A 1 88 ? 13.341 -8.552 -10.084 1.00 96.75 88 TRP A O 1
ATOM 692 N N . PHE A 1 89 ? 11.259 -8.954 -9.382 1.00 96.44 89 PHE A N 1
ATOM 693 C CA . PHE A 1 89 ? 11.378 -8.054 -8.229 1.00 96.44 89 PHE A CA 1
ATOM 694 C C . PHE A 1 89 ? 12.363 -8.595 -7.192 1.00 96.44 89 PHE A C 1
ATOM 696 O O . PHE A 1 89 ? 13.130 -7.812 -6.643 1.00 96.44 89 PHE A O 1
ATOM 703 N N . LEU A 1 90 ? 12.385 -9.911 -6.962 1.00 94.56 90 LEU A N 1
ATOM 704 C CA . LEU A 1 90 ? 13.358 -10.545 -6.072 1.00 94.56 90 LEU A CA 1
ATOM 705 C C . LEU A 1 90 ? 14.804 -10.306 -6.536 1.00 94.56 90 LEU A C 1
ATOM 707 O O . LEU A 1 90 ? 15.684 -10.092 -5.711 1.00 94.56 90 LEU A O 1
ATOM 711 N N . GLU A 1 91 ? 15.048 -10.329 -7.846 1.00 96.69 91 GLU A N 1
ATOM 712 C CA . GLU A 1 91 ? 16.382 -10.127 -8.424 1.00 96.69 91 GLU A CA 1
ATOM 713 C C . GLU A 1 91 ? 16.835 -8.659 -8.461 1.00 96.69 91 GLU A C 1
ATOM 715 O O . GLU A 1 91 ? 18.038 -8.398 -8.478 1.00 96.69 91 GLU A O 1
ATOM 720 N N . ASN A 1 92 ? 15.901 -7.703 -8.519 1.00 96.69 92 ASN A N 1
ATOM 721 C CA . ASN A 1 92 ? 16.211 -6.298 -8.819 1.00 96.69 92 ASN A CA 1
ATOM 722 C C . ASN A 1 92 ? 15.929 -5.324 -7.663 1.00 96.69 92 ASN A C 1
ATOM 724 O O . ASN A 1 92 ? 16.346 -4.167 -7.730 1.00 96.69 92 ASN A O 1
ATOM 728 N N . MET A 1 93 ? 15.216 -5.747 -6.617 1.00 93.94 93 MET A N 1
ATOM 729 C CA . MET A 1 93 ? 15.002 -4.934 -5.417 1.00 93.94 93 MET A CA 1
ATOM 730 C C . MET A 1 93 ? 16.249 -4.991 -4.534 1.00 93.94 93 MET A C 1
ATOM 732 O O . MET A 1 93 ? 16.807 -6.065 -4.318 1.00 93.94 93 MET A O 1
ATOM 736 N N . ILE A 1 94 ? 16.718 -3.833 -4.072 1.00 92.81 94 ILE A N 1
ATOM 737 C CA . ILE A 1 94 ? 18.056 -3.697 -3.471 1.00 92.81 94 ILE A CA 1
ATOM 738 C C . ILE A 1 94 ? 18.062 -3.124 -2.052 1.00 92.81 94 ILE A C 1
ATOM 740 O O . ILE A 1 94 ? 19.119 -3.150 -1.421 1.00 92.81 94 ILE A O 1
ATOM 744 N N . ASN A 1 95 ? 16.923 -2.630 -1.560 1.00 84.06 95 ASN A N 1
ATOM 745 C CA . ASN A 1 95 ? 16.792 -1.978 -0.254 1.00 84.06 95 ASN A CA 1
ATOM 746 C C . ASN A 1 95 ? 15.742 -2.656 0.621 1.00 84.06 95 ASN A C 1
ATOM 748 O O . ASN A 1 95 ? 14.726 -3.120 0.057 1.00 84.06 95 ASN A O 1
#